Protein AF-A0A450TMS6-F1 (afdb_monomer_lite)

Secondary structure (DSSP, 8-state):
--SEETT--SHHHHHHHHHH-GGGGS-SS-TTT--S--EEEEEEEEE----TT-TTTT-EEEEEEEEETTTTEEEE-EETTS-SS-SS-HHHHHHHHHHHHTT--GGG-

O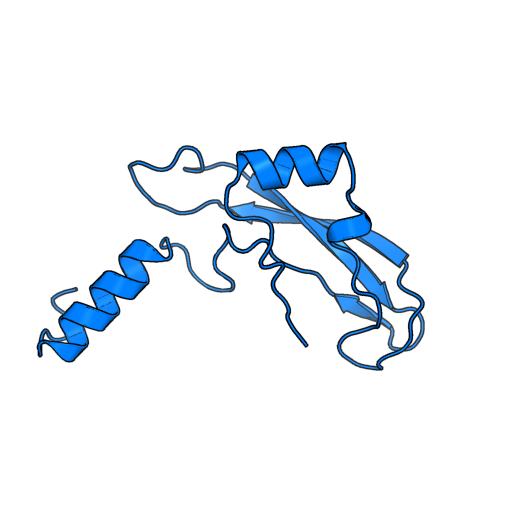rganism: NCBI:txid2126562

Radius of gyration: 16.42 Å; chains: 1; bounding box: 27×48×30 Å

Sequence (109 aa):
MCRMIGSVHTLAQHFLTLNIAPSVYKPKRCPQCKHGVLWAHGVYYRQGDRSLISENRCVLIPVPRFFCPHCNTTCSRLPACLSPRRWYPWSAQGLAQLLVLAGTPLTRI

Foldseek 3Di:
DALADAVFADLVSLVVCVVPPVCSWPDCADPPPRHRDKAWDFWDWDQAACDPPDPSNGPTRTWTWIADPVVRDIGTHHYPQDDPDDNHGPVVVVVLVVCVVVVNDPVRD

pLDDT: mean 84.25, std 10.46, range [55.09, 94.88]

Structure (mmCIF, N/CA/C/O backbone):
data_AF-A0A450TMS6-F1
#
_entry.id   AF-A0A450TMS6-F1
#
loop_
_atom_site.group_PDB
_atom_site.id
_atom_site.type_symbol
_atom_site.label_atom_id
_atom_site.label_alt_id
_atom_site.label_comp_id
_atom_site.label_asym_id
_atom_site.label_entity_id
_atom_site.label_seq_id
_atom_site.pdbx_PDB_ins_code
_atom_site.Cartn_x
_atom_site.Cartn_y
_atom_site.Cartn_z
_atom_site.occupancy
_atom_site.B_iso_or_equiv
_atom_site.auth_seq_id
_atom_site.auth_comp_id
_atom_site.auth_asym_id
_atom_site.auth_atom_id
_atom_site.pdbx_PDB_model_num
ATOM 1 N N . MET A 1 1 ? -2.055 -4.812 14.459 1.00 55.09 1 MET A N 1
ATOM 2 C CA . MET A 1 1 ? -1.347 -5.466 13.330 1.00 55.09 1 MET A CA 1
ATOM 3 C C . MET A 1 1 ? -0.849 -4.391 12.381 1.00 55.09 1 MET A C 1
ATOM 5 O O . MET A 1 1 ? -1.638 -3.527 12.012 1.00 55.09 1 MET A O 1
ATOM 9 N N . CYS A 1 2 ? 0.432 -4.420 12.013 1.00 62.19 2 CYS A N 1
ATOM 10 C CA . CYS A 1 2 ? 1.038 -3.377 11.188 1.00 62.19 2 CYS A CA 1
ATOM 11 C C . CYS A 1 2 ? 0.468 -3.417 9.763 1.00 62.19 2 CYS A C 1
ATOM 13 O O . CYS A 1 2 ? 0.787 -4.319 8.981 1.00 6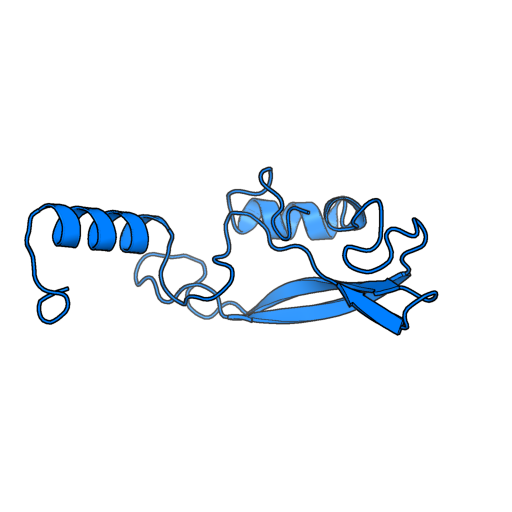2.19 2 CYS A O 1
ATOM 15 N N . ARG A 1 3 ? -0.376 -2.426 9.445 1.00 76.56 3 ARG A N 1
ATOM 16 C CA . ARG A 1 3 ? -0.852 -2.112 8.084 1.00 76.56 3 ARG A CA 1
ATOM 17 C C . ARG A 1 3 ? 0.263 -1.554 7.189 1.00 76.56 3 ARG A C 1
ATOM 19 O O . ARG A 1 3 ? 0.019 -1.297 6.018 1.00 76.56 3 ARG A O 1
ATOM 26 N N . MET A 1 4 ? 1.464 -1.386 7.741 1.00 85.69 4 MET A N 1
ATOM 27 C CA . MET A 1 4 ? 2.656 -0.941 7.034 1.00 85.69 4 MET A CA 1
ATOM 28 C C . MET A 1 4 ? 3.728 -2.034 6.996 1.00 85.69 4 MET A C 1
ATOM 30 O O . MET A 1 4 ? 3.810 -2.868 7.904 1.00 85.69 4 MET A O 1
ATOM 34 N N . ILE A 1 5 ? 4.538 -2.005 5.944 1.00 86.75 5 ILE A N 1
ATOM 35 C CA . ILE A 1 5 ? 5.752 -2.793 5.755 1.00 86.75 5 ILE A CA 1
ATOM 36 C C . ILE A 1 5 ? 6.917 -1.852 6.008 1.00 86.75 5 ILE A C 1
ATOM 38 O O . ILE A 1 5 ? 7.199 -0.972 5.197 1.00 86.75 5 ILE A O 1
ATOM 42 N N . GLY A 1 6 ? 7.565 -2.039 7.155 1.00 83.19 6 GLY A N 1
ATOM 43 C CA . GLY A 1 6 ? 8.682 -1.202 7.573 1.00 83.19 6 GLY A CA 1
ATOM 44 C C . GLY A 1 6 ? 9.913 -1.347 6.686 1.00 83.19 6 GLY A C 1
ATOM 45 O O . GLY A 1 6 ? 10.675 -0.409 6.615 1.00 83.19 6 GLY A O 1
ATOM 46 N N . SER A 1 7 ? 10.087 -2.471 5.986 1.00 85.75 7 SER A N 1
ATOM 47 C CA . SER A 1 7 ? 11.305 -2.771 5.222 1.00 85.75 7 SER A CA 1
ATOM 48 C C . SER A 1 7 ? 11.399 -2.091 3.854 1.00 85.75 7 SER A C 1
ATOM 50 O O . SER A 1 7 ? 12.431 -2.221 3.206 1.00 85.75 7 SER A O 1
ATOM 52 N N . VAL A 1 8 ? 10.338 -1.423 3.383 1.00 86.38 8 VAL A N 1
ATOM 53 C CA . VAL A 1 8 ? 10.295 -0.781 2.059 1.00 86.38 8 VAL A CA 1
ATOM 54 C C . VAL A 1 8 ? 10.256 0.734 2.232 1.00 86.38 8 VAL A C 1
ATOM 56 O O . VAL A 1 8 ? 9.202 1.300 2.529 1.00 86.38 8 VAL A O 1
ATOM 59 N N . HIS A 1 9 ? 11.408 1.379 2.051 1.00 84.06 9 HIS A N 1
ATOM 60 C CA . HIS A 1 9 ? 11.627 2.790 2.387 1.00 84.06 9 HIS A CA 1
ATOM 61 C C . HIS A 1 9 ? 11.641 3.728 1.181 1.00 84.06 9 HIS A C 1
ATOM 63 O O . HIS A 1 9 ? 11.433 4.926 1.355 1.00 84.06 9 HIS A O 1
ATOM 69 N N . THR A 1 10 ? 11.805 3.204 -0.036 1.00 85.00 10 THR A N 1
ATOM 70 C CA . THR A 1 10 ? 11.787 4.000 -1.274 1.00 85.00 10 THR A CA 1
ATOM 71 C C . THR A 1 10 ? 10.769 3.467 -2.280 1.00 85.00 10 THR A C 1
ATOM 73 O O . THR A 1 10 ? 10.314 2.322 -2.195 1.00 85.00 10 THR A O 1
ATOM 76 N N . LEU A 1 11 ? 10.385 4.308 -3.244 1.00 85.31 11 LEU A N 1
ATOM 77 C CA . LEU A 1 11 ? 9.489 3.920 -4.334 1.00 85.31 11 LEU A CA 1
ATOM 78 C C . LEU A 1 11 ? 10.150 2.897 -5.273 1.00 85.31 11 LEU A C 1
ATOM 80 O O . LEU A 1 11 ? 9.529 1.899 -5.630 1.00 85.31 11 LEU A O 1
ATOM 84 N N . ALA A 1 12 ? 11.425 3.095 -5.612 1.00 86.75 12 ALA A N 1
ATOM 85 C CA . ALA A 1 12 ? 12.190 2.141 -6.412 1.00 86.75 12 ALA A CA 1
ATOM 86 C C . ALA A 1 12 ? 12.211 0.750 -5.758 1.00 86.75 12 ALA A C 1
ATOM 88 O O . ALA A 1 12 ? 11.920 -0.256 -6.406 1.00 86.75 12 ALA A O 1
ATOM 89 N N . GLN A 1 13 ? 12.448 0.692 -4.441 1.00 89.81 13 GLN A N 1
ATOM 90 C CA . GLN A 1 13 ? 12.396 -0.558 -3.688 1.00 89.81 13 GLN A CA 1
ATOM 91 C C . GLN A 1 13 ? 10.989 -1.166 -3.696 1.00 89.81 13 GLN A C 1
ATOM 93 O O . GLN A 1 13 ? 10.850 -2.384 -3.802 1.00 89.81 13 GLN A O 1
ATOM 98 N N . HIS A 1 14 ? 9.940 -0.343 -3.607 1.00 91.00 14 HIS A N 1
ATOM 99 C CA . HIS A 1 14 ? 8.557 -0.800 -3.714 1.00 91.00 14 HIS A CA 1
ATOM 100 C C . HIS A 1 14 ? 8.295 -1.495 -5.057 1.00 91.00 14 HIS A C 1
ATOM 102 O O . HIS A 1 14 ? 7.872 -2.651 -5.048 1.00 91.00 14 HIS A O 1
ATOM 108 N N . PHE A 1 15 ? 8.620 -0.851 -6.182 1.00 89.69 15 PHE A N 1
ATOM 109 C CA . PHE A 1 15 ? 8.456 -1.436 -7.516 1.00 89.69 15 PHE A CA 1
ATOM 110 C C . PHE A 1 15 ? 9.293 -2.701 -7.714 1.00 89.69 15 PHE A C 1
ATOM 112 O O . PHE A 1 15 ? 8.778 -3.716 -8.181 1.00 89.69 15 PHE A O 1
ATOM 119 N N . LEU A 1 16 ? 10.557 -2.686 -7.289 1.00 92.31 16 LEU A N 1
ATOM 120 C CA . LEU A 1 16 ? 11.427 -3.858 -7.357 1.00 92.31 16 LEU A CA 1
ATOM 121 C C . LEU A 1 16 ? 10.866 -5.025 -6.531 1.00 92.31 16 LEU A C 1
ATOM 123 O O . LEU A 1 16 ? 10.815 -6.156 -7.008 1.00 92.31 16 LEU A O 1
ATOM 127 N N . THR A 1 17 ? 10.355 -4.751 -5.328 1.00 92.81 17 THR A N 1
ATOM 128 C CA . THR A 1 17 ? 9.738 -5.780 -4.475 1.00 92.81 17 THR A CA 1
ATOM 129 C C . THR A 1 17 ? 8.469 -6.348 -5.106 1.00 92.81 17 THR A C 1
ATOM 131 O O . THR A 1 17 ? 8.230 -7.545 -4.996 1.00 92.81 17 THR A O 1
ATOM 134 N N . LEU A 1 18 ? 7.654 -5.528 -5.776 1.00 91.81 18 LEU A N 1
ATOM 135 C CA . LEU A 1 18 ? 6.465 -6.020 -6.478 1.00 91.81 18 LEU A CA 1
ATOM 136 C C . LEU A 1 18 ? 6.812 -6.960 -7.635 1.00 91.81 18 LEU A C 1
ATOM 138 O O . LEU A 1 18 ? 6.102 -7.943 -7.829 1.00 91.81 18 LEU A O 1
ATOM 142 N N . ASN A 1 19 ? 7.896 -6.678 -8.359 1.00 90.31 19 ASN A N 1
ATOM 143 C CA . ASN A 1 19 ? 8.340 -7.502 -9.482 1.00 90.31 19 ASN A CA 1
ATOM 144 C C . ASN A 1 19 ? 9.008 -8.809 -9.031 1.00 90.31 19 ASN A C 1
ATOM 146 O O . ASN A 1 19 ? 8.788 -9.848 -9.641 1.00 90.31 19 ASN A O 1
ATOM 150 N N . ILE A 1 20 ? 9.810 -8.769 -7.961 1.00 93.31 20 ILE A N 1
ATOM 151 C CA . ILE A 1 20 ? 10.614 -9.923 -7.526 1.00 93.31 20 ILE A CA 1
ATOM 152 C C . ILE A 1 20 ? 9.880 -10.780 -6.486 1.00 93.31 20 ILE A C 1
ATOM 154 O O . ILE A 1 20 ? 9.929 -12.006 -6.538 1.00 93.31 20 ILE A O 1
ATOM 158 N N . ALA A 1 21 ? 9.215 -10.156 -5.511 1.00 91.06 21 ALA A N 1
ATOM 159 C CA . ALA A 1 21 ? 8.656 -10.844 -4.348 1.00 91.06 21 ALA A CA 1
ATOM 160 C C . ALA A 1 21 ? 7.377 -10.157 -3.814 1.00 91.06 21 ALA A C 1
ATOM 162 O O . ALA A 1 21 ? 7.352 -9.654 -2.683 1.00 91.06 21 ALA A O 1
ATOM 163 N N . PRO A 1 22 ? 6.259 -10.173 -4.567 1.00 87.00 22 PRO A N 1
ATOM 164 C CA . PRO A 1 22 ? 5.006 -9.540 -4.141 1.00 87.00 22 PRO A CA 1
ATOM 165 C C . PRO A 1 22 ? 4.412 -10.183 -2.875 1.00 87.00 22 PRO A C 1
ATOM 167 O O . PRO A 1 22 ? 3.635 -9.557 -2.150 1.00 87.00 22 PRO A O 1
ATOM 170 N N . SER A 1 23 ? 4.817 -11.417 -2.556 1.00 88.81 23 SER A N 1
ATOM 171 C CA . SER A 1 23 ? 4.460 -12.127 -1.324 1.00 88.81 23 SER A CA 1
ATOM 172 C C . SER A 1 23 ? 4.915 -11.407 -0.050 1.00 88.81 23 SER A C 1
ATOM 174 O O . SER A 1 23 ? 4.278 -11.585 0.986 1.00 88.81 23 SER A O 1
ATOM 176 N N . VAL A 1 24 ? 5.923 -10.525 -0.114 1.00 91.06 24 VAL A N 1
ATOM 177 C CA . VAL A 1 24 ? 6.340 -9.663 1.011 1.00 91.06 24 VAL A CA 1
ATOM 178 C C . VAL A 1 24 ? 5.179 -8.789 1.507 1.00 91.06 24 VAL A C 1
ATOM 180 O O . VAL A 1 24 ? 5.054 -8.527 2.707 1.00 91.06 24 VAL A O 1
ATOM 183 N N . TYR A 1 25 ? 4.273 -8.389 0.607 1.00 91.12 25 TYR A N 1
ATOM 184 C CA . TYR A 1 25 ? 3.083 -7.614 0.962 1.00 91.12 25 TYR A CA 1
ATOM 185 C C . TYR A 1 25 ? 1.993 -8.449 1.634 1.00 91.12 25 TYR A C 1
ATOM 187 O O . TYR A 1 25 ? 1.151 -7.896 2.352 1.00 91.12 25 TYR A O 1
ATOM 195 N N . LYS A 1 26 ? 2.014 -9.774 1.451 1.00 91.12 26 LYS A N 1
ATOM 196 C CA . LYS A 1 26 ? 0.994 -10.681 1.973 1.00 91.12 26 LYS A CA 1
ATOM 197 C C . LYS A 1 26 ? 1.102 -10.766 3.497 1.00 91.12 26 LYS A C 1
ATOM 199 O O . LYS A 1 26 ? 2.136 -11.165 4.038 1.00 91.12 26 LYS A O 1
ATOM 204 N N . PRO A 1 27 ? 0.046 -10.415 4.245 1.00 89.56 27 PRO A N 1
ATOM 205 C CA . PRO A 1 27 ? 0.052 -10.644 5.677 1.00 89.56 27 PRO A CA 1
ATOM 206 C C . PRO A 1 27 ? 0.001 -12.148 5.986 1.00 89.56 27 PRO A C 1
ATOM 208 O O . PRO A 1 27 ? -0.690 -12.901 5.312 1.00 89.56 27 PRO A O 1
ATOM 211 N N . LYS A 1 28 ? 0.682 -12.592 7.052 1.00 89.50 28 LYS A N 1
ATOM 212 C CA . LYS A 1 28 ? 0.630 -14.003 7.491 1.00 89.50 28 LYS A CA 1
ATOM 213 C C . LYS A 1 28 ? -0.762 -14.436 7.967 1.00 89.50 28 LYS A C 1
ATOM 215 O O . LYS A 1 28 ? -1.075 -15.617 7.963 1.00 89.50 28 LYS A O 1
ATOM 220 N N . ARG A 1 29 ? -1.561 -13.483 8.453 1.00 90.75 29 ARG A N 1
ATOM 221 C CA . ARG A 1 29 ? -2.901 -13.684 9.013 1.00 90.75 29 ARG A CA 1
ATOM 222 C C . ARG A 1 29 ? -3.786 -12.502 8.655 1.00 90.75 29 ARG A C 1
ATOM 224 O O . ARG A 1 29 ? -3.300 -11.374 8.592 1.00 90.75 29 ARG A O 1
ATOM 231 N N . CYS A 1 30 ? -5.078 -12.735 8.472 1.00 90.31 30 CYS A N 1
ATOM 232 C CA . CYS A 1 30 ? -6.058 -11.683 8.261 1.00 90.31 30 CYS A CA 1
ATOM 233 C C . CYS A 1 30 ? -6.024 -10.681 9.431 1.00 90.31 30 CYS A C 1
ATOM 235 O O . CYS A 1 30 ? -6.079 -11.093 10.593 1.00 90.31 30 CYS A O 1
ATOM 237 N N . PRO A 1 31 ? -5.955 -9.361 9.176 1.00 88.44 31 PRO A N 1
ATOM 238 C CA . PRO A 1 31 ? -5.944 -8.375 10.251 1.00 88.44 31 PRO A CA 1
ATOM 239 C C . PRO A 1 31 ? -7.236 -8.363 11.070 1.00 88.44 31 PRO A C 1
ATOM 241 O O . PRO A 1 31 ? -7.155 -8.025 12.252 1.00 88.44 31 PRO A O 1
ATOM 244 N N . GLN A 1 32 ? -8.362 -8.766 10.472 1.00 89.31 32 GLN A N 1
ATOM 245 C CA . GLN A 1 32 ? -9.672 -8.840 11.119 1.00 89.31 32 GLN A CA 1
ATOM 246 C C . GLN A 1 32 ? -9.842 -10.151 11.900 1.00 89.31 32 GLN A C 1
ATOM 248 O O . GLN A 1 32 ? -9.782 -10.141 13.122 1.00 89.31 32 GLN A O 1
ATOM 253 N N . CYS A 1 33 ? -9.948 -11.295 11.215 1.00 91.12 33 CYS A N 1
ATOM 254 C CA . CYS A 1 33 ? -10.301 -12.582 11.840 1.00 91.12 33 CYS A CA 1
ATOM 255 C C . CYS A 1 33 ? -9.108 -13.490 12.193 1.00 91.12 33 CYS A C 1
ATOM 257 O O . CYS A 1 33 ? -9.306 -14.634 12.589 1.00 91.12 33 CYS A O 1
ATOM 259 N N . LYS A 1 34 ? -7.866 -13.032 11.981 1.00 90.44 34 LYS A N 1
ATOM 260 C CA . LYS A 1 34 ? -6.607 -13.758 12.265 1.00 90.44 34 LYS A CA 1
ATOM 261 C C . LYS A 1 34 ? -6.385 -15.089 11.532 1.00 90.44 34 LYS A C 1
ATOM 263 O O . LYS A 1 34 ? -5.329 -15.690 11.719 1.00 90.44 34 LYS A O 1
ATOM 268 N N . HIS A 1 35 ? -7.278 -15.506 10.640 1.00 88.12 35 HIS A N 1
ATOM 269 C CA . HIS A 1 35 ? -7.078 -16.692 9.805 1.00 88.12 35 HIS A CA 1
ATOM 270 C C . HIS A 1 35 ? -5.908 -16.517 8.825 1.00 88.12 35 HIS A C 1
ATOM 272 O O . HIS A 1 35 ? -5.686 -15.426 8.302 1.00 88.12 35 HIS A O 1
ATOM 278 N N . GLY A 1 36 ? -5.138 -17.584 8.594 1.00 83.44 36 GLY A N 1
ATOM 279 C CA . GLY A 1 36 ? -3.884 -17.534 7.827 1.00 83.44 36 GLY A CA 1
ATOM 280 C C . GLY A 1 36 ? -4.042 -17.522 6.305 1.00 83.44 36 GLY A C 1
ATOM 281 O O . GLY A 1 36 ? -3.137 -17.095 5.589 1.00 83.44 36 GLY A O 1
ATOM 282 N N . VAL A 1 37 ? -5.187 -17.972 5.793 1.00 87.25 37 VAL A N 1
ATOM 283 C CA . VAL A 1 37 ? -5.396 -18.112 4.351 1.00 87.25 37 VAL A CA 1
ATOM 284 C C . VAL A 1 37 ? -5.878 -16.783 3.779 1.00 87.25 37 VAL A C 1
ATOM 286 O O . VAL A 1 37 ? -6.981 -16.325 4.069 1.00 87.25 37 VAL A O 1
ATOM 289 N N . LEU A 1 38 ? -5.018 -16.152 2.983 1.00 91.19 38 LEU A N 1
ATOM 290 C CA . LEU A 1 38 ? -5.325 -14.949 2.215 1.00 91.19 38 LEU A CA 1
ATOM 291 C C . LEU A 1 38 ? -5.040 -15.202 0.737 1.00 91.19 38 LEU A C 1
ATOM 293 O O . LEU A 1 38 ? -3.986 -15.751 0.392 1.00 91.19 38 LEU A O 1
ATOM 297 N N . TRP A 1 39 ? -5.958 -14.780 -0.121 1.00 92.81 39 TRP A N 1
ATOM 298 C CA . TRP A 1 39 ? -5.846 -14.885 -1.574 1.00 92.81 39 TRP A CA 1
ATOM 299 C C . TRP A 1 39 ? -5.422 -13.548 -2.166 1.00 92.81 39 TRP A C 1
ATOM 301 O O . TRP A 1 39 ? -5.753 -12.500 -1.616 1.00 92.81 39 TRP A O 1
ATOM 311 N N . ALA A 1 40 ? -4.667 -13.566 -3.262 1.00 91.94 40 ALA A N 1
ATOM 312 C CA . ALA A 1 40 ? -4.379 -12.341 -3.998 1.00 91.94 40 ALA A CA 1
ATOM 313 C C . ALA A 1 40 ? -5.684 -11.789 -4.597 1.00 91.94 40 ALA A C 1
ATOM 315 O O . ALA A 1 40 ? -6.505 -12.549 -5.098 1.00 91.94 40 ALA A O 1
ATOM 316 N N . HIS A 1 41 ? -5.883 -10.475 -4.517 1.00 93.81 41 HIS A N 1
ATOM 317 C CA . HIS A 1 41 ? -7.111 -9.799 -4.946 1.00 93.81 41 HIS A CA 1
ATOM 318 C C . HIS A 1 41 ? -6.778 -8.537 -5.764 1.00 93.81 41 HIS A C 1
ATOM 320 O O . HIS A 1 41 ? -7.301 -7.443 -5.530 1.00 93.81 41 HIS A O 1
ATOM 326 N N . GLY A 1 42 ? -5.845 -8.684 -6.707 1.00 92.94 42 GLY A N 1
ATOM 327 C CA . GLY A 1 42 ? -5.387 -7.604 -7.579 1.00 92.94 42 GLY A CA 1
ATOM 328 C C . GLY A 1 42 ? -4.663 -6.475 -6.838 1.00 92.94 42 GLY A C 1
ATOM 329 O O . GLY A 1 42 ? -4.097 -6.660 -5.757 1.00 92.94 42 GLY A O 1
ATOM 330 N N . VAL A 1 43 ? -4.687 -5.289 -7.441 1.00 93.44 43 VAL A N 1
ATOM 331 C CA . VAL A 1 43 ? -4.049 -4.069 -6.931 1.00 93.44 43 VAL A CA 1
ATOM 332 C C . VAL A 1 43 ? -5.048 -2.914 -6.933 1.00 93.44 43 VAL A C 1
ATOM 334 O O . VAL A 1 43 ? -6.005 -2.910 -7.703 1.00 93.44 43 VAL A O 1
ATOM 337 N N . TYR A 1 44 ? -4.835 -1.924 -6.071 1.00 91.31 44 TYR A N 1
ATOM 338 C CA . TYR A 1 44 ? -5.423 -0.592 -6.242 1.00 91.31 44 TYR A CA 1
ATOM 339 C C . TYR A 1 44 ? -4.305 0.428 -6.396 1.00 91.31 44 TYR A C 1
ATOM 341 O O . TYR A 1 44 ? -3.206 0.223 -5.885 1.00 91.31 44 TYR A O 1
ATOM 349 N N . TYR A 1 45 ? -4.586 1.534 -7.071 1.00 88.75 45 TYR A N 1
ATOM 350 C CA . TYR A 1 45 ? -3.593 2.571 -7.313 1.00 88.75 45 TYR A CA 1
ATOM 351 C C . TYR A 1 45 ? -3.741 3.706 -6.305 1.00 88.75 45 TYR A C 1
ATOM 353 O O . TYR A 1 45 ? -4.852 4.127 -5.973 1.00 88.75 45 TYR A O 1
ATOM 361 N N . ARG A 1 46 ? -2.612 4.209 -5.806 1.00 85.12 46 ARG A N 1
ATOM 362 C CA . ARG A 1 46 ? -2.546 5.443 -5.016 1.00 85.12 46 ARG A CA 1
ATOM 363 C C . ARG A 1 46 ? -1.734 6.474 -5.769 1.00 85.12 46 ARG A C 1
ATOM 365 O O . ARG A 1 46 ? -0.719 6.132 -6.356 1.00 85.12 46 ARG A O 1
ATOM 372 N N . GLN A 1 47 ? -2.148 7.730 -5.714 1.00 78.06 47 GLN A N 1
ATOM 373 C CA . GLN A 1 47 ? -1.280 8.810 -6.165 1.00 78.06 47 GLN A CA 1
ATOM 374 C C . GLN A 1 47 ? -0.063 8.909 -5.239 1.00 78.06 47 GLN A C 1
ATOM 376 O O . GLN A 1 47 ? -0.192 8.739 -4.020 1.00 78.06 47 GLN A O 1
ATOM 381 N N . GLY A 1 48 ? 1.103 9.160 -5.833 1.00 72.25 48 GLY A N 1
ATOM 382 C CA . GLY A 1 48 ? 2.314 9.529 -5.111 1.00 72.25 48 GLY A CA 1
ATOM 383 C C . GLY A 1 48 ? 2.167 10.820 -4.308 1.00 72.25 48 GLY A C 1
ATOM 384 O O . GLY A 1 48 ? 1.130 11.490 -4.322 1.00 72.25 48 GLY A O 1
ATOM 385 N N . ASP A 1 49 ? 3.211 11.156 -3.559 1.00 68.25 49 ASP A N 1
ATOM 386 C CA . ASP A 1 49 ? 3.237 12.378 -2.771 1.00 68.25 49 ASP A CA 1
ATOM 387 C C . ASP 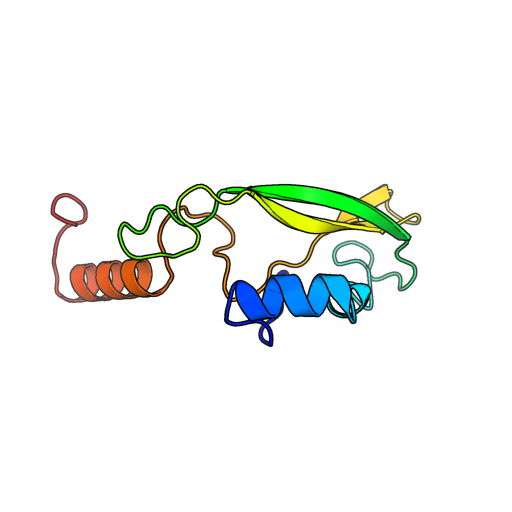A 1 49 ? 3.278 13.628 -3.666 1.00 68.25 49 ASP A C 1
ATOM 389 O O . ASP A 1 49 ? 3.814 13.628 -4.773 1.00 68.25 49 ASP A O 1
ATOM 393 N N . ARG A 1 50 ? 2.698 14.731 -3.176 1.00 62.84 50 ARG A N 1
ATOM 394 C CA . ARG A 1 50 ? 2.663 16.027 -3.884 1.00 62.8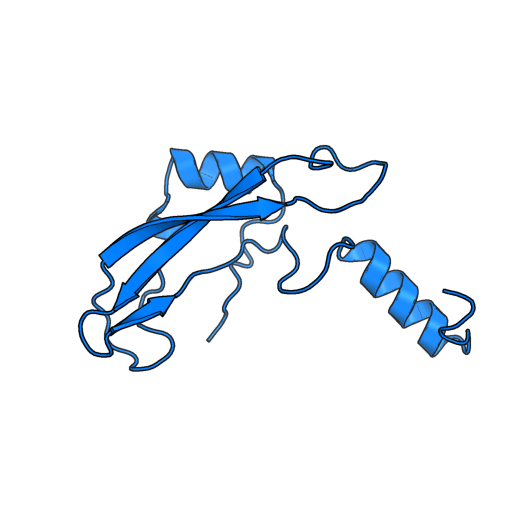4 50 ARG A CA 1
ATOM 395 C C . ARG A 1 50 ? 3.979 16.805 -3.807 1.00 62.84 50 ARG A C 1
ATOM 397 O O . ARG A 1 50 ? 4.013 17.968 -4.207 1.00 62.84 50 ARG A O 1
ATOM 404 N N . SER A 1 51 ? 5.037 16.209 -3.262 1.00 63.53 51 SER A N 1
ATOM 405 C CA . SER A 1 51 ? 6.321 16.887 -3.106 1.00 63.53 51 SER A CA 1
ATOM 406 C C . SER A 1 51 ? 6.838 17.355 -4.467 1.00 63.53 51 SER A C 1
ATOM 408 O O . SER A 1 51 ? 6.912 16.579 -5.416 1.00 63.53 51 SER A O 1
ATOM 410 N N . LEU A 1 52 ? 7.201 18.638 -4.549 1.00 56.91 52 LEU A N 1
ATOM 411 C CA . LEU A 1 52 ? 7.753 19.275 -5.751 1.00 56.91 52 LEU A CA 1
ATOM 412 C C . LEU A 1 52 ? 9.052 18.602 -6.221 1.00 56.91 52 LEU A C 1
ATOM 414 O O . LEU A 1 52 ? 9.372 18.673 -7.403 1.00 56.91 52 LEU A O 1
ATOM 418 N N . ILE A 1 53 ? 9.760 17.958 -5.289 1.00 59.12 53 ILE A N 1
ATOM 419 C CA . ILE A 1 53 ? 11.101 17.381 -5.447 1.00 59.12 53 ILE A CA 1
ATOM 420 C C . ILE A 1 53 ? 11.029 15.845 -5.574 1.00 59.12 53 ILE A C 1
ATOM 422 O O . ILE A 1 53 ? 12.028 15.190 -5.841 1.00 59.12 53 ILE A O 1
ATOM 426 N N . SER A 1 54 ? 9.855 15.240 -5.365 1.00 63.53 54 SER A N 1
ATOM 427 C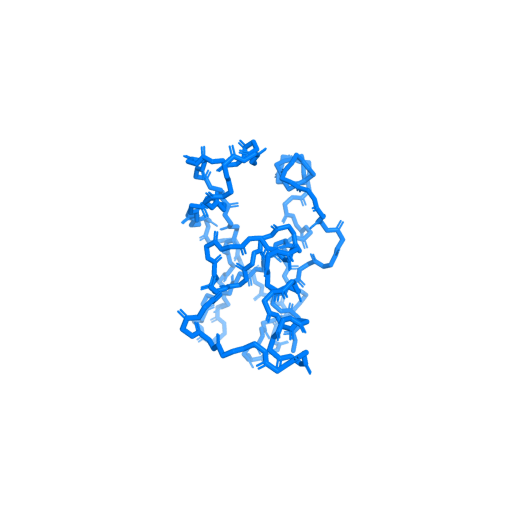 CA . SER A 1 54 ? 9.712 13.783 -5.399 1.00 63.53 54 SER A CA 1
ATOM 428 C C . SER A 1 54 ? 9.606 13.266 -6.828 1.00 63.53 54 SER A C 1
ATOM 430 O O . SER A 1 54 ? 8.764 13.720 -7.602 1.00 63.53 54 SER A O 1
ATOM 432 N N . GLU A 1 55 ? 10.386 12.233 -7.140 1.00 61.38 55 GLU A N 1
ATOM 433 C CA . GLU A 1 55 ? 10.244 11.419 -8.357 1.00 61.38 55 GLU A CA 1
ATOM 434 C C . GLU A 1 55 ? 8.845 10.780 -8.482 1.00 61.38 55 GLU A C 1
ATOM 436 O O . GLU A 1 55 ? 8.441 10.357 -9.562 1.00 61.38 55 GLU A O 1
ATOM 441 N N . ASN A 1 56 ? 8.062 10.737 -7.397 1.00 61.12 56 ASN A N 1
ATOM 442 C CA . ASN A 1 56 ? 6.717 10.159 -7.380 1.00 61.12 56 ASN A CA 1
ATOM 443 C C . ASN A 1 56 ? 5.621 11.153 -7.773 1.00 61.12 56 ASN A C 1
ATOM 445 O O . ASN A 1 56 ? 4.435 10.803 -7.714 1.00 61.12 56 ASN A O 1
ATOM 449 N N . ARG A 1 57 ? 5.975 12.402 -8.092 1.00 60.06 57 ARG A N 1
ATOM 450 C CA . ARG A 1 57 ? 5.002 13.447 -8.399 1.00 60.06 57 ARG A CA 1
ATOM 451 C C . ARG A 1 57 ? 4.177 12.996 -9.610 1.00 60.06 57 ARG A C 1
ATOM 453 O O . ARG A 1 57 ? 4.682 12.910 -10.720 1.00 60.06 57 ARG A O 1
ATOM 460 N N . CYS A 1 58 ? 2.909 12.666 -9.363 1.00 59.22 58 CYS A N 1
ATOM 461 C CA . CYS A 1 58 ? 1.940 12.151 -10.343 1.00 59.22 58 CYS A CA 1
ATOM 462 C C . CYS A 1 58 ? 2.082 10.678 -10.781 1.00 59.22 58 CYS A C 1
ATOM 464 O O . CYS A 1 58 ? 1.365 10.256 -11.688 1.00 59.22 58 CYS A O 1
ATOM 466 N N . VAL A 1 59 ? 2.903 9.857 -10.119 1.00 72.56 59 VAL A N 1
ATOM 467 C CA . VAL A 1 59 ? 2.951 8.412 -10.408 1.00 72.56 59 VAL A CA 1
ATOM 468 C C . VAL A 1 59 ? 1.795 7.696 -9.699 1.00 72.56 59 VAL A C 1
ATOM 470 O O . VAL A 1 59 ? 1.561 7.901 -8.504 1.00 72.56 59 VAL A O 1
ATOM 473 N N . LEU A 1 60 ? 1.057 6.851 -10.428 1.00 83.06 60 LEU A N 1
ATOM 474 C CA . LEU A 1 60 ? 0.096 5.914 -9.840 1.00 83.06 60 LEU A CA 1
ATOM 475 C C . LEU A 1 60 ? 0.841 4.693 -9.300 1.00 83.06 60 LEU A C 1
ATOM 477 O O . LEU A 1 60 ? 1.454 3.932 -10.043 1.00 83.06 60 LEU A O 1
ATOM 481 N N . ILE A 1 61 ? 0.762 4.500 -7.991 1.00 87.25 61 ILE A N 1
ATOM 482 C CA . ILE A 1 61 ? 1.542 3.518 -7.249 1.00 87.25 61 ILE A CA 1
ATOM 483 C C . ILE A 1 61 ? 0.653 2.308 -6.940 1.00 87.25 61 ILE A C 1
ATOM 485 O O . ILE A 1 61 ? -0.335 2.459 -6.208 1.00 87.25 61 ILE A O 1
ATOM 489 N N . PRO A 1 62 ? 0.951 1.122 -7.499 1.00 90.75 62 PRO A N 1
ATOM 490 C CA . PRO A 1 62 ? 0.138 -0.071 -7.305 1.00 90.75 62 PRO A CA 1
ATOM 491 C C . PRO A 1 62 ? 0.341 -0.662 -5.906 1.00 90.75 62 PRO A C 1
ATOM 493 O O . PRO A 1 62 ? 1.446 -0.996 -5.498 1.00 90.75 62 PRO A O 1
ATOM 496 N N . VAL A 1 63 ? -0.744 -0.867 -5.165 1.00 91.50 63 VAL A N 1
ATOM 497 C CA . VAL A 1 63 ? -0.718 -1.503 -3.843 1.00 91.50 63 VAL A CA 1
ATOM 498 C C . VAL A 1 63 ? -1.480 -2.833 -3.897 1.00 91.50 63 VAL A C 1
ATOM 500 O O . VAL A 1 63 ? -2.688 -2.828 -4.163 1.00 91.50 63 VAL A O 1
ATOM 503 N N . PRO A 1 64 ? -0.820 -3.973 -3.609 1.00 93.06 64 PRO A N 1
ATOM 504 C CA . PRO A 1 64 ? -1.462 -5.284 -3.590 1.00 93.06 64 PRO A CA 1
ATOM 505 C C . PRO A 1 64 ? -2.588 -5.386 -2.566 1.00 93.06 64 PRO A C 1
ATOM 507 O O . PRO A 1 64 ? -2.468 -4.936 -1.418 1.00 93.06 64 PRO A O 1
ATOM 510 N N . ARG A 1 65 ? -3.678 -6.033 -2.977 1.00 93.94 65 ARG A N 1
ATOM 511 C CA . ARG A 1 65 ? -4.800 -6.387 -2.110 1.00 93.94 65 ARG A CA 1
ATOM 512 C C . ARG A 1 65 ? -4.840 -7.889 -1.908 1.00 93.94 65 ARG A C 1
ATOM 514 O O . ARG A 1 65 ? -4.530 -8.675 -2.800 1.00 93.94 65 ARG A O 1
ATOM 521 N N . PHE A 1 66 ? -5.288 -8.268 -0.726 1.00 93.56 66 PHE A N 1
ATOM 522 C CA . PHE A 1 66 ? -5.481 -9.645 -0.328 1.00 93.56 66 PHE A CA 1
ATOM 523 C C . PHE A 1 66 ? -6.894 -9.821 0.206 1.00 93.56 66 PHE A C 1
ATOM 525 O O . PHE A 1 66 ? -7.387 -8.978 0.953 1.00 93.56 66 PHE A O 1
ATOM 532 N N . PHE A 1 67 ? -7.545 -10.909 -0.172 1.00 93.81 67 PHE A N 1
ATOM 533 C CA . PHE A 1 67 ? -8.891 -11.251 0.258 1.00 93.81 67 PHE A CA 1
ATOM 534 C C . PHE A 1 67 ? -8.844 -12.370 1.293 1.00 93.81 67 PHE A C 1
ATOM 536 O O . PHE A 1 67 ? -8.099 -13.341 1.141 1.00 93.81 67 PHE A O 1
ATOM 543 N N . CYS A 1 68 ? -9.627 -12.225 2.358 1.00 94.25 68 CYS A N 1
ATOM 544 C CA . CYS A 1 68 ? -9.821 -13.275 3.342 1.00 94.25 68 CYS A CA 1
ATOM 545 C C . CYS A 1 68 ? -11.139 -14.011 3.068 1.00 94.2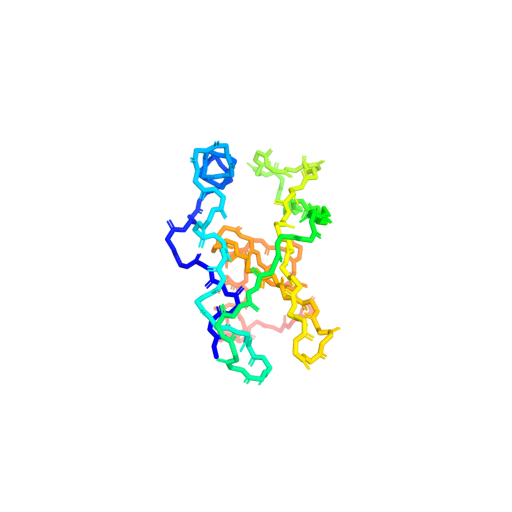5 68 CYS A C 1
ATOM 547 O O . CYS A 1 68 ? -12.189 -13.407 3.281 1.00 94.25 68 CYS A O 1
ATOM 549 N N . PRO A 1 69 ? -11.111 -15.306 2.698 1.00 93.44 69 PRO A N 1
ATOM 550 C CA . PRO A 1 69 ? -12.327 -16.076 2.430 1.00 93.44 69 PRO A CA 1
ATOM 551 C C . PRO A 1 69 ? -13.145 -16.388 3.691 1.00 93.44 69 PRO A C 1
ATOM 553 O O . PRO A 1 69 ? -14.300 -16.769 3.588 1.00 93.44 69 PRO A O 1
ATOM 556 N N . HIS A 1 70 ? -12.570 -16.232 4.888 1.00 93.62 70 HIS A N 1
ATOM 557 C CA . HIS A 1 70 ? -13.273 -16.541 6.136 1.00 93.62 70 HIS A CA 1
ATOM 558 C C . HIS A 1 70 ? -14.198 -15.409 6.604 1.00 93.62 70 HIS A C 1
ATOM 560 O O . HIS A 1 70 ? -15.296 -15.660 7.076 1.00 93.62 70 HIS A O 1
ATOM 566 N N . CYS A 1 71 ? -13.753 -14.153 6.500 1.00 93.06 71 CYS A N 1
ATOM 567 C CA . CYS A 1 71 ? -14.542 -12.991 6.929 1.00 93.06 71 CYS A CA 1
ATOM 568 C C . CYS A 1 71 ? -14.937 -12.066 5.773 1.00 93.06 71 CYS A C 1
ATOM 570 O O . CYS A 1 71 ? -15.431 -10.970 6.016 1.00 93.06 71 CYS A O 1
ATOM 572 N N . ASN A 1 72 ? -14.668 -12.474 4.530 1.00 92.19 72 ASN A N 1
ATOM 573 C CA . ASN A 1 72 ? -14.957 -11.730 3.302 1.00 92.19 72 ASN A CA 1
ATOM 574 C C . ASN A 1 72 ? -14.394 -10.300 3.270 1.00 92.19 72 ASN A C 1
ATOM 576 O O . ASN A 1 72 ? -14.894 -9.433 2.556 1.00 92.19 72 ASN A O 1
ATOM 580 N N . THR A 1 73 ? -13.327 -10.033 4.031 1.00 91.19 73 THR A N 1
ATOM 581 C CA . THR A 1 73 ? -12.692 -8.710 4.063 1.00 91.19 73 THR A CA 1
ATOM 582 C C . THR A 1 73 ? -11.450 -8.665 3.186 1.00 91.19 73 THR A C 1
ATOM 584 O O . THR A 1 73 ? -10.646 -9.599 3.149 1.00 91.19 73 THR A O 1
ATOM 587 N N . THR A 1 74 ? -11.259 -7.535 2.505 1.00 92.06 74 THR A N 1
ATOM 588 C CA . THR A 1 74 ? -10.005 -7.230 1.812 1.00 92.06 74 THR A CA 1
ATOM 589 C C . THR A 1 74 ? -9.042 -6.492 2.732 1.00 92.06 74 THR A C 1
ATOM 591 O O . THR A 1 74 ? -9.440 -5.571 3.448 1.00 92.06 74 THR A O 1
ATOM 594 N N . CYS A 1 75 ? -7.762 -6.825 2.661 1.00 90.25 75 CYS A N 1
ATOM 595 C CA . CYS A 1 75 ? -6.694 -6.115 3.341 1.00 90.25 75 CYS A CA 1
ATOM 596 C C . CYS A 1 75 ? -5.550 -5.783 2.379 1.00 90.25 75 CYS A C 1
ATOM 598 O O . CYS A 1 75 ? -5.341 -6.441 1.366 1.00 90.25 75 CYS A O 1
ATOM 600 N N . SER A 1 76 ? -4.801 -4.740 2.704 1.00 90.88 76 SER A N 1
ATOM 601 C CA . SER A 1 76 ? -3.580 -4.351 2.005 1.00 90.88 76 SER A CA 1
ATOM 602 C C . SER A 1 76 ? -2.529 -3.949 3.034 1.00 90.88 76 SER A C 1
ATOM 604 O O . SER A 1 76 ? -2.850 -3.657 4.195 1.00 90.88 76 SER A O 1
ATOM 606 N N . ARG A 1 77 ? -1.261 -3.962 2.623 1.00 90.62 77 ARG A N 1
ATOM 607 C CA . ARG A 1 77 ? -0.159 -3.425 3.421 1.00 90.62 77 ARG A CA 1
ATOM 608 C C . ARG A 1 77 ? 0.560 -2.365 2.608 1.00 90.62 77 ARG A C 1
ATOM 610 O O . ARG A 1 77 ? 0.874 -2.585 1.445 1.00 90.62 77 ARG A O 1
ATOM 617 N N . LEU A 1 78 ? 0.791 -1.220 3.229 1.00 89.69 78 LEU A N 1
ATOM 618 C CA . LEU A 1 78 ? 1.459 -0.092 2.598 1.00 89.69 78 LEU A CA 1
ATOM 619 C C . LEU A 1 78 ? 2.965 -0.148 2.870 1.00 89.69 78 LEU A C 1
ATOM 621 O O . LEU A 1 78 ? 3.350 -0.459 3.995 1.00 89.69 78 LEU A O 1
ATOM 625 N N . PRO A 1 79 ? 3.826 0.145 1.890 1.00 88.56 79 PRO A N 1
ATOM 626 C CA . PRO A 1 79 ? 5.250 0.333 2.155 1.00 88.56 79 PRO A CA 1
ATOM 627 C C . PRO A 1 79 ? 5.471 1.594 3.009 1.00 88.56 79 PRO A C 1
ATOM 629 O O . PRO A 1 79 ? 4.662 2.521 2.962 1.00 88.56 79 PRO A O 1
ATOM 632 N N . ALA A 1 80 ? 6.558 1.648 3.781 1.00 85.88 80 ALA A N 1
ATOM 633 C CA . ALA A 1 80 ? 6.881 2.795 4.635 1.00 85.88 80 ALA A CA 1
ATOM 634 C C . ALA A 1 80 ? 7.134 4.087 3.838 1.00 85.88 80 ALA A C 1
ATOM 636 O O . ALA A 1 80 ? 6.885 5.179 4.353 1.00 85.88 80 ALA A O 1
ATOM 637 N N . CYS A 1 81 ? 7.552 3.961 2.573 1.00 80.50 81 CYS A N 1
ATOM 638 C CA . CYS A 1 81 ? 7.683 5.084 1.645 1.00 80.50 81 CYS A CA 1
ATOM 639 C C . CYS A 1 81 ? 6.356 5.803 1.348 1.00 80.50 81 CYS A C 1
ATOM 641 O O . CYS A 1 81 ? 6.377 6.964 0.947 1.00 80.50 81 CYS A O 1
ATOM 643 N N . LEU A 1 82 ? 5.204 5.155 1.572 1.00 81.06 82 LEU A N 1
ATOM 644 C CA . LEU A 1 82 ? 3.887 5.755 1.367 1.00 81.06 82 LEU A CA 1
ATOM 645 C C . LEU A 1 82 ? 3.212 6.078 2.689 1.00 81.06 82 LEU A C 1
ATOM 647 O O . LEU A 1 82 ? 3.034 5.226 3.561 1.00 81.06 82 LEU A O 1
ATOM 651 N N . SER A 1 83 ? 2.719 7.308 2.799 1.00 76.12 83 SER A N 1
ATOM 652 C CA . SER A 1 83 ? 1.949 7.688 3.971 1.00 76.12 83 SER A CA 1
ATOM 653 C C . SER A 1 83 ? 0.548 7.022 3.953 1.00 76.12 83 SER A C 1
ATOM 655 O O . SER A 1 83 ? -0.107 6.922 2.904 1.00 76.12 83 SER A O 1
ATOM 657 N N . PRO A 1 84 ? 0.017 6.557 5.102 1.00 71.88 84 PRO A N 1
ATOM 658 C CA . PRO A 1 84 ? -1.277 5.874 5.147 1.00 71.88 84 PRO A CA 1
ATOM 659 C C . PRO A 1 84 ? -2.477 6.725 4.730 1.00 71.88 84 PRO A C 1
ATOM 661 O O . PRO A 1 84 ? -3.418 6.192 4.146 1.00 71.88 84 PRO A O 1
ATOM 664 N N . ARG A 1 85 ? -2.474 8.031 5.021 1.00 68.06 85 ARG A N 1
ATOM 665 C CA . ARG A 1 85 ? -3.655 8.900 4.845 1.00 68.06 85 ARG A CA 1
ATOM 666 C C . ARG A 1 85 ? -3.375 10.241 4.161 1.00 68.06 85 ARG A C 1
ATOM 668 O O . ARG A 1 85 ? -4.305 11.025 4.030 1.00 68.06 85 ARG A O 1
ATOM 675 N N . ARG A 1 86 ? -2.129 10.566 3.802 1.00 65.44 86 ARG A N 1
ATOM 676 C CA . ARG A 1 86 ? -1.742 11.959 3.525 1.00 65.44 86 ARG A CA 1
ATOM 677 C C . ARG A 1 86 ? -0.925 12.118 2.248 1.00 65.44 86 ARG A C 1
ATOM 679 O O . ARG A 1 86 ? -0.173 11.240 1.840 1.00 65.44 86 ARG A O 1
ATOM 686 N N . TRP A 1 87 ? -1.090 13.284 1.646 1.00 70.12 87 TRP A N 1
ATOM 687 C CA . TRP A 1 87 ? -0.474 13.664 0.379 1.00 70.12 87 TRP A CA 1
ATOM 688 C C . TRP A 1 87 ? 0.950 14.217 0.569 1.00 70.12 87 TRP A C 1
ATOM 690 O O . TRP A 1 87 ? 1.680 14.380 -0.405 1.00 70.12 87 TRP A O 1
ATOM 700 N N . TYR A 1 88 ? 1.336 14.500 1.820 1.00 72.38 88 TYR A N 1
ATOM 701 C CA . TYR A 1 88 ? 2.633 15.059 2.195 1.00 72.38 88 TYR A CA 1
ATOM 702 C C . TYR A 1 88 ? 3.606 13.969 2.669 1.00 72.38 88 TYR A C 1
ATOM 704 O O . TYR A 1 88 ? 3.179 13.061 3.400 1.00 72.38 88 TYR A O 1
ATOM 712 N N . PRO A 1 89 ? 4.902 14.071 2.317 1.00 72.12 89 PRO A N 1
ATOM 713 C CA . PRO A 1 89 ? 5.930 13.131 2.758 1.00 72.12 89 PRO A CA 1
ATOM 714 C C . PRO A 1 89 ? 6.106 13.152 4.284 1.00 72.12 89 PRO A C 1
ATOM 716 O O . PRO A 1 89 ? 5.707 14.101 4.963 1.00 72.12 89 PRO A O 1
ATOM 719 N N . TRP A 1 90 ? 6.726 12.103 4.833 1.00 75.31 90 TRP A N 1
ATOM 720 C CA . TRP A 1 90 ? 6.987 11.988 6.275 1.00 75.31 90 TRP A CA 1
ATOM 721 C C . TRP A 1 90 ? 7.802 13.157 6.833 1.00 75.31 90 TRP A C 1
ATOM 723 O O . TRP A 1 90 ? 7.501 13.634 7.922 1.00 75.31 90 TRP A O 1
ATOM 733 N N . SER A 1 91 ? 8.778 13.658 6.073 1.00 78.38 91 SER A N 1
ATOM 734 C CA . SER A 1 91 ? 9.600 14.811 6.456 1.00 78.38 91 SER A CA 1
ATOM 735 C C . SER A 1 91 ? 8.768 16.075 6.668 1.00 78.38 91 SER A C 1
ATOM 737 O O . SER A 1 91 ? 8.913 16.736 7.691 1.00 78.38 91 SER A O 1
ATOM 739 N N . ALA A 1 92 ? 7.837 16.373 5.757 1.00 80.44 92 ALA A N 1
ATOM 740 C CA . ALA A 1 92 ? 6.936 17.517 5.885 1.00 80.44 92 ALA A CA 1
ATOM 741 C C . ALA A 1 92 ? 6.017 17.386 7.111 1.00 80.44 92 ALA A C 1
ATOM 743 O O . ALA A 1 92 ? 5.758 18.365 7.803 1.00 80.44 92 ALA A O 1
ATOM 744 N N . GLN A 1 93 ? 5.561 16.167 7.420 1.00 80.94 93 GLN A N 1
ATOM 745 C CA . GLN A 1 93 ? 4.756 15.914 8.619 1.00 80.94 93 GLN A CA 1
ATOM 746 C C . GLN A 1 93 ? 5.572 16.092 9.904 1.00 80.94 93 GLN A C 1
ATOM 748 O O . GLN A 1 93 ? 5.075 16.693 10.853 1.00 80.94 93 GLN A O 1
ATOM 753 N N . GLY A 1 94 ? 6.816 15.607 9.922 1.00 86.38 94 GLY A N 1
ATOM 754 C CA . GLY A 1 94 ? 7.735 15.803 11.042 1.00 86.38 94 GLY A CA 1
ATOM 755 C C . GLY A 1 94 ? 8.049 17.280 11.271 1.00 86.38 94 GLY A C 1
ATOM 756 O O . GLY A 1 94 ? 7.976 17.750 12.401 1.00 86.38 94 GLY A O 1
ATOM 757 N N . LEU A 1 95 ? 8.301 18.034 10.198 1.00 88.44 95 LEU A N 1
ATOM 758 C CA . LEU A 1 95 ? 8.530 19.476 10.276 1.00 88.44 95 LEU A CA 1
ATOM 759 C C . LEU A 1 95 ? 7.302 20.214 10.821 1.00 88.44 95 LEU A C 1
ATOM 761 O O . LEU A 1 95 ? 7.434 21.002 11.750 1.00 88.44 95 LEU A O 1
ATOM 765 N N . ALA A 1 96 ? 6.108 19.918 10.299 1.00 87.62 96 ALA A N 1
ATOM 766 C CA . ALA A 1 96 ? 4.866 20.504 10.799 1.00 87.62 96 ALA A CA 1
ATOM 767 C C . ALA A 1 96 ? 4.667 20.215 12.296 1.00 87.62 96 ALA A C 1
ATOM 769 O O . ALA A 1 96 ? 4.283 21.101 13.053 1.00 87.62 96 ALA A O 1
ATOM 770 N N . GLN A 1 97 ? 4.975 18.995 12.746 1.00 89.88 97 GLN A N 1
ATOM 771 C CA . GLN A 1 97 ? 4.891 18.636 14.159 1.00 89.88 97 GLN A CA 1
ATOM 772 C C . GLN A 1 97 ? 5.893 19.420 15.017 1.00 89.88 97 GLN A C 1
ATOM 774 O O . GLN A 1 97 ? 5.514 19.924 16.071 1.00 89.88 97 GLN A O 1
ATOM 779 N N . LEU A 1 98 ? 7.142 19.561 14.563 1.00 94.31 98 LEU A N 1
ATOM 780 C CA . LEU A 1 98 ? 8.155 20.360 15.257 1.00 94.31 98 LEU A CA 1
ATOM 781 C C . LEU A 1 98 ? 7.755 21.837 15.343 1.00 94.31 98 LEU A C 1
ATOM 783 O O . LEU A 1 98 ? 7.897 22.436 16.403 1.00 94.31 98 LEU A O 1
ATOM 787 N N . LEU A 1 99 ? 7.204 22.408 14.269 1.00 93.06 99 LEU A N 1
ATOM 788 C CA . LEU A 1 99 ? 6.733 23.794 14.248 1.00 93.06 99 LEU A CA 1
ATOM 789 C C . LEU A 1 99 ? 5.595 24.024 15.246 1.00 93.06 99 LEU A C 1
ATOM 791 O O . LEU A 1 99 ? 5.629 25.012 15.978 1.00 93.06 99 LEU A O 1
ATOM 795 N N . VAL A 1 100 ? 4.632 23.102 15.332 1.00 94.25 100 VAL A N 1
ATOM 796 C CA . VAL A 1 100 ? 3.566 23.166 16.345 1.00 94.25 100 VAL A CA 1
ATOM 797 C C . VAL A 1 100 ? 4.142 23.084 17.759 1.00 94.25 100 VAL A C 1
ATOM 799 O O . VAL A 1 100 ? 3.762 23.876 18.616 1.00 94.25 100 VAL A O 1
ATOM 802 N N . LEU A 1 101 ? 5.082 22.165 18.007 1.00 94.75 101 LEU A N 1
ATOM 803 C CA . LEU A 1 101 ? 5.743 22.036 19.313 1.00 94.75 101 LEU A CA 1
ATOM 804 C C . LEU A 1 101 ? 6.578 23.273 19.675 1.00 94.75 101 LEU A C 1
ATOM 806 O O . LEU A 1 101 ? 6.683 23.609 20.849 1.00 94.75 101 LEU A O 1
ATOM 810 N N . ALA A 1 102 ? 7.114 23.980 18.678 1.00 94.88 102 ALA A N 1
ATOM 811 C CA . ALA A 1 102 ? 7.791 25.265 18.841 1.00 94.88 102 ALA A CA 1
ATOM 812 C C . ALA A 1 102 ? 6.822 26.456 19.025 1.00 94.88 102 ALA A C 1
ATOM 814 O O . ALA A 1 102 ? 7.270 27.596 19.119 1.00 94.88 102 ALA A O 1
ATOM 815 N N . GLY A 1 103 ? 5.504 26.219 19.073 1.00 93.88 103 GLY A N 1
ATOM 816 C CA . GLY A 1 103 ? 4.484 27.251 19.290 1.00 93.88 103 GLY A CA 1
ATOM 817 C C . GLY A 1 103 ? 3.957 27.913 18.014 1.00 93.88 103 GLY A C 1
ATOM 818 O O . GLY A 1 103 ? 3.235 28.907 18.087 1.00 93.88 103 GLY A O 1
ATOM 819 N N . THR A 1 104 ? 4.285 27.379 16.836 1.00 93.69 104 THR A N 1
ATOM 820 C CA . THR A 1 104 ? 3.781 27.908 15.563 1.00 93.69 104 THR A CA 1
ATOM 821 C C . THR A 1 104 ? 2.325 27.468 15.373 1.00 93.69 104 THR A C 1
ATOM 823 O O . THR A 1 104 ? 2.046 26.265 15.389 1.00 93.69 104 THR A O 1
ATOM 826 N N . PRO A 1 105 ? 1.368 28.395 15.188 1.00 89.94 105 PRO A N 1
ATOM 827 C CA . PRO A 1 105 ? -0.026 28.024 14.988 1.00 89.94 105 PRO A CA 1
ATOM 828 C C . PRO A 1 105 ? -0.215 27.329 13.635 1.00 89.94 105 PRO A C 1
ATOM 830 O O . PRO A 1 105 ? 0.430 27.683 12.650 1.00 89.94 105 PRO A O 1
ATOM 833 N N . LEU A 1 106 ? -1.166 26.392 13.565 1.00 83.69 106 LEU A N 1
ATOM 834 C CA . LEU A 1 106 ? -1.472 25.625 12.347 1.00 83.69 106 LEU A CA 1
ATOM 835 C C . LEU A 1 106 ? -1.864 26.494 11.142 1.00 83.69 106 LEU A C 1
ATOM 837 O O . LEU A 1 106 ? -1.758 26.041 10.014 1.00 83.69 106 LEU A O 1
ATOM 841 N N . THR A 1 107 ? -2.310 27.733 11.359 1.00 87.44 107 THR A N 1
ATOM 842 C CA . THR A 1 107 ? -2.637 28.687 10.285 1.00 87.44 107 THR A CA 1
ATOM 843 C C . THR A 1 107 ? -1.408 29.253 9.571 1.00 87.44 107 THR A C 1
ATOM 845 O O . THR A 1 107 ? -1.558 29.914 8.547 1.00 87.44 107 THR A O 1
ATOM 848 N N . ARG A 1 108 ? -0.203 29.035 10.114 1.00 77.12 108 ARG A N 1
ATOM 849 C CA . ARG A 1 108 ? 1.080 29.504 9.568 1.00 77.12 108 ARG A CA 1
ATOM 850 C C . ARG A 1 108 ? 1.986 28.363 9.078 1.00 77.12 108 ARG A C 1
ATOM 852 O O . ARG A 1 108 ? 3.157 28.613 8.804 1.00 77.12 108 ARG A O 1
ATOM 859 N N . ILE A 1 109 ? 1.460 27.139 9.003 1.00 76.19 109 ILE A N 1
ATOM 860 C CA . ILE A 1 109 ? 2.141 25.917 8.536 1.00 76.19 109 ILE A CA 1
ATOM 861 C C . ILE A 1 109 ? 1.466 25.456 7.247 1.00 76.19 109 ILE A C 1
ATOM 863 O O . ILE A 1 109 ? 2.199 25.094 6.302 1.00 76.19 109 ILE A O 1
#